Protein AF-A0A0F9ML77-F1 (afdb_monomer_lite)

Structure (mmCIF, N/CA/C/O backbone):
data_AF-A0A0F9ML77-F1
#
_entry.id   AF-A0A0F9ML77-F1
#
loop_
_atom_site.group_PDB
_atom_site.id
_atom_site.type_symbol
_atom_site.label_atom_id
_atom_site.label_alt_id
_atom_site.label_comp_id
_atom_site.label_asym_id
_atom_site.label_entity_id
_atom_site.label_seq_id
_atom_site.pdbx_PDB_ins_code
_atom_site.Cartn_x
_atom_site.Cartn_y
_atom_site.Cartn_z
_atom_site.occupancy
_atom_site.B_iso_or_equiv
_atom_site.auth_seq_id
_atom_site.auth_comp_id
_atom_site.auth_asym_id
_atom_site.auth_atom_id
_atom_site.pdbx_PDB_model_num
ATOM 1 N N . MET A 1 1 ? -0.895 -30.821 -7.337 1.00 38.50 1 MET A N 1
ATOM 2 C CA . MET A 1 1 ? -1.229 -29.418 -7.664 1.00 38.50 1 MET A CA 1
ATOM 3 C C . MET A 1 1 ? -2.306 -28.934 -6.703 1.00 38.50 1 MET A C 1
ATOM 5 O O . MET A 1 1 ? -3.483 -29.105 -6.979 1.00 38.50 1 MET A O 1
ATOM 9 N N . MET A 1 2 ? -1.932 -28.411 -5.540 1.00 44.88 2 MET A N 1
ATOM 10 C CA . MET A 1 2 ? -2.878 -27.816 -4.588 1.00 44.88 2 MET A CA 1
ATOM 11 C C . MET A 1 2 ? -2.128 -26.738 -3.819 1.00 44.88 2 MET A C 1
ATOM 13 O O . MET A 1 2 ? -1.474 -27.062 -2.839 1.00 44.88 2 MET A O 1
ATOM 17 N N . GLN A 1 3 ? -2.145 -25.496 -4.310 1.00 41.72 3 GLN A N 1
ATOM 18 C CA . GLN A 1 3 ? -1.648 -24.338 -3.556 1.00 41.72 3 GLN A CA 1
ATOM 19 C C . GLN A 1 3 ? -2.032 -22.993 -4.204 1.00 41.72 3 GLN A C 1
ATOM 21 O O . GLN A 1 3 ? -1.202 -22.109 -4.325 1.00 41.72 3 GLN A O 1
ATOM 26 N N . ASP A 1 4 ? -3.291 -22.806 -4.622 1.00 41.81 4 ASP A N 1
ATOM 27 C CA . ASP A 1 4 ? -3.743 -21.479 -5.100 1.00 41.81 4 ASP A CA 1
ATOM 28 C C . ASP A 1 4 ? -5.149 -21.061 -4.644 1.00 41.81 4 ASP A C 1
ATOM 30 O O . ASP A 1 4 ? -5.615 -19.983 -4.998 1.00 41.81 4 ASP A O 1
ATOM 34 N N . LYS A 1 5 ? -5.836 -21.852 -3.806 1.00 35.00 5 LYS A N 1
ATOM 35 C CA . LYS A 1 5 ? -7.208 -21.514 -3.379 1.00 35.00 5 LYS A CA 1
ATOM 36 C C . LYS A 1 5 ? -7.304 -20.676 -2.099 1.00 35.00 5 LYS A C 1
ATOM 38 O O . LYS A 1 5 ? -8.312 -20.001 -1.918 1.00 35.00 5 LYS A O 1
ATOM 43 N N . ASP A 1 6 ? -6.265 -20.632 -1.265 1.00 42.06 6 ASP A N 1
ATOM 44 C CA . ASP A 1 6 ? -6.319 -19.901 0.016 1.00 42.06 6 ASP A CA 1
ATOM 45 C C . ASP A 1 6 ? -5.814 -18.454 -0.052 1.00 42.06 6 ASP A C 1
ATOM 47 O O . ASP A 1 6 ? -6.109 -17.651 0.833 1.00 42.06 6 ASP A O 1
ATOM 51 N N . ARG A 1 7 ? -5.107 -18.071 -1.122 1.00 41.78 7 ARG A N 1
ATOM 52 C CA . ARG A 1 7 ? -4.625 -16.688 -1.287 1.00 41.78 7 ARG A CA 1
ATOM 53 C C . ARG A 1 7 ? -5.711 -15.710 -1.747 1.00 41.78 7 ARG A C 1
ATOM 55 O O . ARG A 1 7 ? -5.550 -14.512 -1.550 1.00 41.78 7 ARG A O 1
ATOM 62 N N . HIS A 1 8 ? -6.826 -16.198 -2.296 1.00 35.69 8 HIS A N 1
ATOM 63 C CA . HIS A 1 8 ? -7.922 -15.342 -2.769 1.00 35.69 8 HIS A CA 1
ATOM 64 C C . HIS A 1 8 ? -8.980 -14.994 -1.714 1.00 35.69 8 HIS A C 1
ATOM 66 O O . HIS A 1 8 ? -9.675 -14.009 -1.898 1.00 35.69 8 HIS A O 1
ATOM 72 N N . LYS A 1 9 ? -9.065 -15.693 -0.572 1.00 44.72 9 LYS A N 1
ATOM 73 C CA . LYS A 1 9 ? -10.032 -15.328 0.485 1.00 44.72 9 LYS A CA 1
ATOM 74 C C . LYS A 1 9 ? -9.596 -14.139 1.349 1.00 44.72 9 LYS A C 1
ATOM 76 O O . LYS A 1 9 ? -10.402 -13.273 1.652 1.00 44.72 9 LYS A O 1
ATOM 81 N N . LYS A 1 10 ? -8.310 -14.056 1.710 1.00 48.91 10 LYS A N 1
ATOM 82 C CA . LYS A 1 10 ? -7.818 -13.018 2.640 1.00 48.91 10 LYS A CA 1
ATOM 83 C C . LYS A 1 10 ? -7.841 -11.595 2.070 1.00 48.91 10 LYS A C 1
ATOM 85 O O . LYS A 1 10 ? -7.959 -10.644 2.836 1.00 48.91 10 LYS A O 1
ATOM 90 N N . GLY A 1 11 ? -7.686 -11.446 0.752 1.00 49.75 11 GLY A N 1
ATOM 91 C CA . GLY A 1 11 ? -7.702 -10.139 0.087 1.00 49.75 11 GLY A CA 1
ATOM 92 C C . GLY A 1 11 ? -9.094 -9.508 0.081 1.00 49.75 11 GLY A C 1
ATOM 93 O O . GLY A 1 11 ? -9.221 -8.338 0.437 1.00 49.75 11 GLY A O 1
ATOM 94 N N . ASP A 1 12 ? -10.111 -10.310 -0.239 1.00 55.28 12 ASP A N 1
ATOM 95 C CA . ASP A 1 12 ? -11.513 -9.886 -0.271 1.00 55.28 12 ASP A CA 1
ATOM 96 C C . ASP A 1 12 ? -12.033 -9.559 1.140 1.00 55.28 12 ASP A C 1
ATOM 98 O O . ASP A 1 12 ? -12.799 -8.613 1.316 1.00 55.28 12 ASP A O 1
ATOM 102 N N . ASP A 1 13 ? -11.563 -10.272 2.169 1.00 70.94 13 ASP A N 1
ATOM 103 C CA . ASP A 1 13 ? -11.950 -10.016 3.562 1.00 70.94 13 ASP A CA 1
ATOM 104 C C . ASP A 1 13 ? -11.490 -8.632 4.061 1.00 70.94 13 ASP A C 1
ATOM 106 O O . ASP A 1 13 ? -12.272 -7.920 4.692 1.00 70.94 13 ASP A O 1
ATOM 110 N N . ILE A 1 14 ? -10.263 -8.195 3.741 1.00 76.00 14 ILE A N 1
ATOM 111 C CA . ILE A 1 14 ? -9.762 -6.864 4.143 1.00 76.00 14 ILE A CA 1
ATOM 112 C C . ILE A 1 14 ? -10.529 -5.753 3.433 1.00 76.00 14 ILE A C 1
ATOM 114 O O . ILE A 1 14 ? -10.911 -4.775 4.073 1.00 76.00 14 ILE A O 1
ATOM 118 N N . ASP A 1 15 ? -10.749 -5.889 2.125 1.00 77.31 15 ASP A N 1
ATOM 119 C CA . ASP A 1 15 ? -11.428 -4.860 1.339 1.00 77.31 15 ASP A CA 1
ATOM 120 C C . ASP A 1 15 ? -12.908 -4.737 1.769 1.00 77.31 15 ASP A C 1
ATOM 122 O O . ASP A 1 15 ? -13.438 -3.626 1.873 1.00 77.31 15 ASP A O 1
ATOM 126 N N . ASN A 1 16 ? -13.541 -5.849 2.165 1.00 78.56 16 ASN A N 1
ATOM 127 C CA . ASN A 1 16 ? -14.869 -5.859 2.783 1.00 78.56 16 ASN A CA 1
ATOM 128 C C . ASN A 1 16 ? -14.884 -5.204 4.175 1.00 78.56 16 ASN A C 1
ATOM 130 O O . ASN A 1 16 ? -15.776 -4.399 4.461 1.00 78.56 16 ASN A O 1
ATOM 134 N N . ILE A 1 17 ? -13.903 -5.501 5.040 1.00 77.69 17 ILE A N 1
ATOM 135 C CA . ILE A 1 17 ? -13.777 -4.858 6.361 1.00 77.69 17 ILE A CA 1
ATOM 136 C C . ILE A 1 17 ? -13.543 -3.351 6.192 1.00 77.69 17 ILE A C 1
ATOM 138 O O . ILE A 1 17 ? -14.200 -2.554 6.861 1.00 77.69 17 ILE A O 1
ATOM 142 N N . LEU A 1 18 ? -12.661 -2.946 5.274 1.00 81.75 18 LEU A N 1
ATOM 143 C CA . LEU A 1 18 ? -12.405 -1.548 4.924 1.00 81.75 18 LEU A CA 1
ATOM 144 C C . LEU A 1 18 ? -13.695 -0.832 4.521 1.00 81.75 18 LEU A C 1
ATOM 146 O O . LEU A 1 18 ? -14.034 0.192 5.117 1.00 81.75 18 LEU A O 1
ATOM 150 N N . ALA A 1 19 ? -14.432 -1.377 3.551 1.00 82.12 19 ALA A N 1
ATOM 151 C CA . ALA A 1 19 ? -15.669 -0.780 3.055 1.00 82.12 19 ALA A CA 1
ATOM 152 C C . ALA A 1 19 ? -16.748 -0.690 4.150 1.00 82.12 19 ALA A C 1
ATOM 154 O O . ALA A 1 19 ? -17.413 0.343 4.312 1.00 82.12 19 ALA A O 1
ATOM 155 N N . PHE A 1 20 ? -16.899 -1.744 4.956 1.00 83.06 20 PHE A N 1
ATOM 156 C CA . PHE A 1 20 ? -17.832 -1.753 6.079 1.00 83.06 20 PHE A CA 1
ATOM 157 C C . PHE A 1 20 ? -17.470 -0.685 7.115 1.00 83.06 20 PHE A C 1
ATOM 159 O O . PHE A 1 20 ? -18.302 0.155 7.463 1.00 83.06 20 PHE A O 1
ATOM 166 N N . VAL A 1 21 ? -16.219 -0.670 7.575 1.00 82.56 21 VAL A N 1
ATOM 167 C CA . VAL A 1 21 ? -15.753 0.264 8.601 1.00 82.56 21 VAL A CA 1
ATOM 168 C C . VAL A 1 21 ? -15.850 1.708 8.107 1.00 82.56 21 VAL A C 1
ATOM 170 O O . VAL A 1 21 ? -16.336 2.564 8.843 1.00 82.56 21 VAL A O 1
ATOM 173 N N . GLN A 1 22 ? -15.473 1.993 6.858 1.00 81.81 22 GLN A N 1
ATOM 174 C CA . GLN A 1 22 ? -15.611 3.330 6.271 1.00 81.81 22 GLN A CA 1
ATOM 175 C C . GLN A 1 22 ? -17.075 3.792 6.218 1.00 81.81 22 GLN A C 1
ATOM 177 O O . GLN A 1 22 ? -17.364 4.941 6.553 1.00 81.81 22 GLN A O 1
ATOM 182 N N . SER A 1 23 ? -18.010 2.905 5.861 1.00 86.31 23 SER A N 1
ATOM 183 C CA . SER A 1 23 ? -19.438 3.248 5.769 1.00 86.31 23 SER A CA 1
ATOM 184 C C . SER A 1 23 ? -20.151 3.337 7.125 1.00 86.31 23 SER A C 1
ATOM 186 O O . SER A 1 23 ? -21.160 4.036 7.244 1.00 86.31 23 SER A O 1
ATOM 188 N N . LYS A 1 24 ? -19.647 2.654 8.162 1.00 84.62 24 LYS A N 1
ATOM 189 C CA . LYS A 1 24 ? -20.301 2.550 9.480 1.00 84.62 24 LYS A CA 1
ATOM 190 C C . LYS A 1 24 ? -19.529 3.183 10.638 1.00 84.62 24 LYS A C 1
ATOM 192 O O . LYS A 1 24 ? -20.044 3.173 11.750 1.00 84.62 24 LYS A O 1
ATOM 197 N N . MET A 1 25 ? -18.373 3.807 10.400 1.00 82.44 25 MET A N 1
ATOM 198 C CA . MET A 1 25 ? -17.455 4.336 11.428 1.00 82.44 25 MET A CA 1
ATOM 199 C C . MET A 1 25 ? -18.135 5.083 12.590 1.00 82.44 25 MET A C 1
ATOM 201 O O . MET A 1 25 ? -17.761 4.917 13.747 1.00 82.44 25 MET A O 1
ATOM 205 N N . ARG A 1 26 ? -19.141 5.919 12.298 1.00 79.62 26 ARG A N 1
ATOM 206 C CA . ARG A 1 26 ? -19.816 6.759 13.307 1.00 79.62 26 ARG A CA 1
ATOM 207 C C . ARG A 1 26 ? -20.696 5.967 14.278 1.00 79.62 26 ARG A C 1
ATOM 209 O O . ARG A 1 26 ? -20.872 6.399 15.413 1.00 79.62 26 ARG A O 1
ATOM 216 N N . VAL A 1 27 ? -21.231 4.830 13.837 1.00 82.69 27 VAL A N 1
ATOM 217 C CA . VAL A 1 27 ? -22.216 4.023 14.579 1.00 82.69 27 VAL A CA 1
ATOM 218 C C . VAL A 1 27 ? -21.625 2.739 15.164 1.00 82.69 27 VAL A C 1
ATOM 220 O O . VAL A 1 27 ? -22.361 1.940 15.733 1.00 82.69 27 VAL A O 1
ATOM 223 N N . LEU A 1 28 ? -20.314 2.524 15.019 1.00 84.31 28 LEU A N 1
ATOM 224 C CA . LEU A 1 28 ? -19.636 1.380 15.626 1.00 84.31 28 LEU A CA 1
ATOM 225 C C . LEU A 1 28 ? -19.658 1.493 17.154 1.00 84.31 28 LEU A C 1
ATOM 227 O O . LEU A 1 28 ? -19.355 2.554 17.706 1.00 84.31 28 LEU A O 1
ATOM 231 N N . SER A 1 29 ? -19.974 0.383 17.822 1.00 85.50 29 SER A N 1
ATOM 232 C CA . SER A 1 29 ? -19.857 0.272 19.277 1.00 85.50 29 SER A CA 1
ATOM 233 C C . SER A 1 29 ? -18.382 0.262 19.716 1.00 85.50 29 SER A C 1
ATOM 235 O O . SER A 1 29 ? -17.510 -0.082 18.912 1.00 85.50 29 SER A O 1
ATOM 237 N N . PRO A 1 30 ? -18.068 0.576 20.989 1.00 85.62 30 PRO A N 1
ATOM 238 C CA . PRO A 1 30 ? -16.695 0.511 21.497 1.00 85.62 30 PRO A CA 1
ATOM 239 C C . PRO A 1 30 ? -16.015 -0.846 21.254 1.00 85.62 30 PRO A C 1
ATOM 241 O O . PRO A 1 30 ? -14.871 -0.900 20.807 1.00 85.62 30 PRO A O 1
ATOM 244 N N . GLU A 1 31 ? -16.739 -1.945 21.476 1.00 86.06 31 GLU A N 1
ATOM 245 C CA . GLU A 1 31 ? -16.240 -3.304 21.242 1.00 86.06 31 GLU A CA 1
ATOM 246 C C . GLU A 1 31 ? -15.942 -3.560 19.757 1.00 86.06 31 GLU A C 1
ATOM 248 O O . GLU A 1 31 ? -14.886 -4.096 19.415 1.00 86.06 31 GLU A O 1
ATOM 253 N N . GLN A 1 32 ? -16.824 -3.108 18.858 1.00 86.88 32 GLN A N 1
ATOM 254 C CA . GLN A 1 32 ? -16.609 -3.214 17.414 1.00 86.88 32 GLN A CA 1
ATOM 255 C C . GLN A 1 32 ? -15.399 -2.396 16.959 1.00 86.88 32 GLN A C 1
ATOM 257 O O . GLN A 1 32 ? -14.609 -2.879 16.151 1.00 86.88 32 GLN A O 1
ATOM 262 N N . VAL A 1 33 ? -15.228 -1.178 17.483 1.00 85.56 33 VAL A N 1
ATOM 263 C CA . VAL A 1 33 ? -14.068 -0.333 17.171 1.00 85.56 33 VAL A CA 1
ATOM 264 C C . VAL A 1 33 ? -12.769 -1.029 17.574 1.00 85.56 33 VAL A C 1
ATOM 266 O O . VAL A 1 33 ? -11.854 -1.116 16.754 1.00 85.56 33 VAL A O 1
ATOM 269 N N . SER A 1 34 ? -12.694 -1.564 18.798 1.00 82.31 34 SER A N 1
ATOM 270 C CA . SER A 1 34 ? -11.509 -2.288 19.274 1.00 82.31 34 SER A CA 1
ATOM 271 C C . SER A 1 34 ? -11.229 -3.546 18.453 1.00 82.31 34 SER A C 1
ATOM 273 O O . SER A 1 34 ? -10.080 -3.776 18.073 1.00 82.31 34 SER A O 1
ATOM 275 N N . ARG A 1 35 ? -12.263 -4.331 18.120 1.00 86.88 35 ARG A N 1
ATOM 276 C CA . ARG A 1 35 ? -12.115 -5.540 17.301 1.00 86.88 35 ARG A CA 1
ATOM 277 C C . ARG A 1 35 ? -11.598 -5.221 15.899 1.00 86.88 35 ARG A C 1
ATOM 279 O O . ARG A 1 35 ? -10.573 -5.762 15.500 1.00 86.88 35 ARG A O 1
ATOM 286 N N . TYR A 1 36 ? -12.243 -4.304 15.176 1.00 87.56 36 TYR A N 1
ATOM 287 C CA . TYR A 1 36 ? -11.803 -3.938 13.825 1.00 87.56 36 TYR A CA 1
ATOM 288 C C . TYR A 1 36 ? -10.409 -3.307 13.819 1.00 87.56 36 TYR A C 1
ATOM 290 O O . TYR A 1 36 ? -9.646 -3.528 12.882 1.00 87.56 36 TYR A O 1
ATOM 298 N N . ALA A 1 37 ? -10.042 -2.548 14.858 1.00 85.19 37 ALA A N 1
ATOM 299 C CA . ALA A 1 37 ? -8.698 -1.992 14.972 1.00 85.19 37 ALA A CA 1
ATOM 300 C C . ALA A 1 37 ? -7.637 -3.090 15.150 1.00 85.19 37 ALA A C 1
ATOM 302 O O . ALA A 1 37 ? -6.565 -2.990 14.551 1.00 85.19 37 ALA A O 1
ATOM 303 N N . ALA A 1 38 ? -7.932 -4.128 15.939 1.00 84.75 38 ALA A N 1
ATOM 304 C CA . ALA A 1 38 ? -7.049 -5.277 16.119 1.00 84.75 38 ALA A CA 1
ATOM 305 C C . ALA A 1 38 ? -6.929 -6.110 14.832 1.00 84.75 38 ALA A C 1
ATOM 307 O O . ALA A 1 38 ? -5.813 -6.374 14.383 1.00 84.75 38 ALA A O 1
ATOM 308 N N . ASP A 1 39 ? -8.059 -6.441 14.199 1.00 86.12 39 ASP A N 1
ATOM 309 C CA . ASP A 1 39 ? -8.098 -7.224 12.958 1.00 86.12 39 ASP A CA 1
ATOM 310 C C . ASP A 1 39 ? -7.309 -6.514 11.842 1.00 86.12 39 ASP A C 1
ATOM 312 O O . ASP A 1 39 ? -6.414 -7.095 11.224 1.00 86.12 39 ASP A O 1
ATOM 316 N N . LEU A 1 40 ? -7.548 -5.212 11.638 1.00 86.44 40 LEU A N 1
ATOM 317 C CA . LEU A 1 40 ? -6.820 -4.426 10.639 1.00 86.44 40 LEU A CA 1
ATOM 318 C C . LEU A 1 40 ? -5.329 -4.269 10.974 1.00 86.44 40 LEU A C 1
ATOM 320 O O . LEU A 1 40 ? -4.511 -4.243 10.057 1.00 86.44 40 LEU A O 1
ATOM 324 N N . ALA A 1 41 ? -4.941 -4.206 12.252 1.00 83.44 41 ALA A N 1
ATOM 325 C CA . ALA A 1 41 ? -3.531 -4.150 12.643 1.00 83.44 41 ALA A CA 1
ATOM 326 C C . ALA A 1 41 ? -2.777 -5.454 12.319 1.00 83.44 41 ALA A C 1
ATOM 328 O O . ALA A 1 41 ? -1.636 -5.401 11.856 1.00 83.44 41 ALA A O 1
ATOM 329 N N . ILE A 1 42 ? -3.414 -6.616 12.496 1.00 85.06 42 ILE A N 1
ATOM 330 C CA . ILE A 1 42 ? -2.850 -7.916 12.089 1.00 85.06 42 ILE A CA 1
ATOM 331 C C . ILE A 1 42 ? -2.666 -7.954 10.567 1.00 85.06 42 ILE A C 1
ATOM 333 O O . ILE A 1 42 ? -1.613 -8.355 10.061 1.00 85.06 42 ILE A O 1
ATOM 337 N N . HIS A 1 43 ? -3.664 -7.474 9.826 1.00 84.38 43 HIS A N 1
ATOM 338 C CA . HIS A 1 43 ? -3.578 -7.384 8.373 1.00 84.38 43 HIS A CA 1
ATOM 339 C C . HIS A 1 43 ? -2.490 -6.412 7.903 1.00 84.38 43 HIS A C 1
ATOM 341 O O . HIS A 1 43 ? -1.772 -6.735 6.959 1.00 84.38 43 HIS A O 1
ATOM 347 N N . MET A 1 44 ? -2.275 -5.287 8.594 1.00 85.62 44 MET A N 1
ATOM 348 C CA . MET A 1 44 ? -1.162 -4.377 8.292 1.00 85.62 44 MET A CA 1
ATOM 349 C C . MET A 1 44 ? 0.203 -5.067 8.383 1.00 85.62 44 MET A C 1
ATOM 351 O O . MET A 1 44 ? 1.070 -4.792 7.553 1.00 85.62 44 MET A O 1
ATOM 355 N N . ALA A 1 45 ? 0.411 -5.964 9.351 1.00 83.69 45 ALA A N 1
ATOM 356 C CA . ALA A 1 45 ? 1.671 -6.700 9.464 1.00 83.69 45 ALA A CA 1
ATOM 357 C C . ALA A 1 45 ? 1.918 -7.576 8.223 1.00 83.69 45 ALA A C 1
ATOM 359 O O . ALA A 1 45 ? 2.997 -7.526 7.640 1.00 83.69 45 ALA A O 1
ATOM 360 N N . THR A 1 46 ? 0.884 -8.285 7.757 1.00 86.81 46 THR A N 1
ATOM 361 C CA . THR A 1 46 ? 0.962 -9.108 6.535 1.00 86.81 46 THR A CA 1
ATOM 362 C C . THR A 1 46 ? 1.183 -8.241 5.290 1.00 86.81 46 THR A C 1
ATOM 364 O O . THR A 1 46 ? 2.045 -8.525 4.464 1.00 86.81 46 THR A O 1
ATOM 367 N N . MET A 1 47 ? 0.465 -7.122 5.173 1.00 87.69 47 MET A N 1
ATOM 368 C CA . MET A 1 47 ? 0.612 -6.204 4.039 1.00 87.69 47 MET A CA 1
ATOM 369 C C . MET A 1 47 ? 1.977 -5.508 4.007 1.00 87.69 47 MET A C 1
ATOM 371 O O . MET A 1 47 ? 2.439 -5.128 2.934 1.00 87.69 47 MET A O 1
ATOM 375 N N . SER A 1 48 ? 2.640 -5.349 5.156 1.00 88.94 48 SER A N 1
ATOM 376 C CA . SER A 1 48 ? 3.999 -4.796 5.217 1.00 88.94 48 SER A CA 1
ATOM 377 C C . SER A 1 48 ? 5.002 -5.722 4.524 1.00 88.94 48 SER A C 1
ATOM 379 O O . SER A 1 48 ? 5.891 -5.252 3.814 1.00 88.94 48 SER A O 1
ATOM 381 N N . 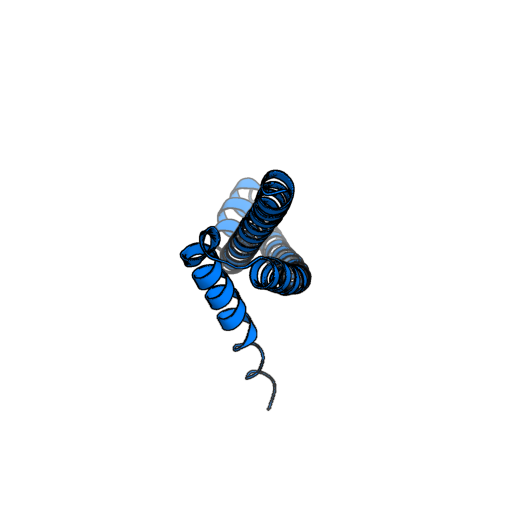GLU A 1 49 ? 4.828 -7.037 4.671 1.00 90.81 49 GLU A N 1
ATOM 382 C CA . GLU A 1 49 ? 5.621 -8.042 3.960 1.00 90.81 49 GLU A CA 1
ATOM 383 C C . GLU A 1 49 ? 5.316 -8.030 2.453 1.00 90.81 49 GLU A C 1
ATOM 385 O O . GLU A 1 49 ? 6.234 -7.993 1.633 1.00 90.81 49 GLU A O 1
ATOM 390 N N . GLU A 1 50 ? 4.037 -7.957 2.068 1.00 91.94 50 GLU A N 1
ATOM 391 C CA . GLU A 1 50 ? 3.633 -7.822 0.660 1.00 91.94 50 GLU A CA 1
ATOM 392 C C . GLU A 1 50 ? 4.219 -6.559 0.006 1.00 91.94 50 GLU A C 1
ATOM 394 O O . GLU A 1 50 ? 4.678 -6.603 -1.138 1.00 91.94 50 GLU A O 1
ATOM 399 N N . MET A 1 51 ? 4.258 -5.438 0.733 1.00 93.94 51 MET A N 1
ATOM 400 C CA . MET A 1 51 ? 4.891 -4.199 0.277 1.00 93.94 51 MET A CA 1
ATOM 401 C C . MET A 1 51 ? 6.394 -4.357 0.069 1.00 93.94 51 MET A C 1
ATOM 403 O O . MET A 1 51 ? 6.916 -3.885 -0.943 1.00 93.94 51 MET A O 1
ATOM 407 N N . ALA A 1 52 ? 7.091 -5.000 1.009 1.00 94.38 52 ALA A N 1
ATOM 408 C CA . ALA A 1 52 ? 8.524 -5.244 0.895 1.00 94.38 52 ALA A CA 1
ATOM 409 C C . ALA A 1 52 ? 8.831 -6.120 -0.329 1.00 94.38 52 ALA A C 1
ATOM 411 O O . ALA A 1 52 ? 9.698 -5.774 -1.133 1.00 94.38 52 ALA A O 1
ATOM 412 N N . ASN A 1 53 ? 8.053 -7.188 -0.528 1.00 96.25 53 ASN A N 1
ATOM 413 C CA . ASN A 1 53 ? 8.186 -8.087 -1.671 1.00 96.25 53 ASN A CA 1
ATOM 414 C C . ASN A 1 53 ? 7.929 -7.366 -3.000 1.00 96.25 53 ASN A C 1
ATOM 416 O O . ASN A 1 53 ? 8.761 -7.430 -3.902 1.00 96.25 53 ASN A O 1
ATOM 420 N N . ALA A 1 54 ? 6.844 -6.596 -3.109 1.00 95.94 54 ALA A N 1
ATOM 421 C CA . ALA A 1 54 ? 6.555 -5.816 -4.314 1.00 95.94 54 ALA A CA 1
ATOM 422 C C . ALA A 1 54 ? 7.603 -4.717 -4.574 1.00 95.94 54 ALA A C 1
ATOM 424 O O . ALA A 1 54 ? 7.935 -4.411 -5.722 1.00 95.94 54 ALA A O 1
ATOM 425 N N . GLY A 1 55 ? 8.156 -4.132 -3.507 1.00 96.44 55 GLY A N 1
ATOM 426 C CA . GLY A 1 55 ? 9.294 -3.221 -3.571 1.00 96.44 55 GLY A CA 1
ATOM 427 C C . GLY A 1 55 ? 10.530 -3.884 -4.175 1.00 96.44 55 GLY A C 1
ATOM 428 O O . GLY A 1 55 ? 11.138 -3.319 -5.087 1.00 96.44 55 GLY A O 1
ATOM 429 N N . ASN A 1 56 ? 10.854 -5.092 -3.716 1.00 97.75 56 ASN A N 1
ATOM 430 C CA . ASN A 1 56 ? 11.977 -5.878 -4.214 1.00 97.75 56 ASN A CA 1
ATOM 431 C C . ASN A 1 56 ? 11.777 -6.315 -5.673 1.00 97.75 56 ASN A C 1
ATOM 433 O O . ASN A 1 56 ? 12.667 -6.137 -6.499 1.00 97.75 56 ASN A O 1
ATOM 437 N N . GLU A 1 57 ? 10.593 -6.809 -6.036 1.00 97.81 57 GLU A N 1
ATOM 438 C CA . GLU A 1 57 ? 10.281 -7.183 -7.422 1.00 97.81 57 GLU A CA 1
ATOM 439 C C . GLU A 1 57 ? 10.411 -5.999 -8.388 1.00 97.81 57 GLU A C 1
ATOM 441 O O . GLU A 1 57 ? 10.955 -6.133 -9.489 1.00 97.81 57 GLU A O 1
ATOM 446 N N . TYR A 1 58 ? 9.942 -4.816 -7.978 1.00 97.69 58 TYR A N 1
ATOM 447 C CA . TYR A 1 58 ? 10.129 -3.595 -8.754 1.00 97.69 58 TYR A CA 1
ATOM 448 C C . TYR A 1 58 ? 11.606 -3.209 -8.877 1.00 97.69 58 TYR A C 1
ATOM 450 O O . TYR A 1 58 ? 12.041 -2.838 -9.969 1.00 97.69 58 TYR A O 1
ATOM 458 N N . TYR A 1 59 ? 12.379 -3.317 -7.794 1.00 97.06 59 TYR A N 1
ATOM 459 C CA . TYR A 1 59 ? 13.815 -3.041 -7.810 1.00 97.06 59 TYR A CA 1
ATOM 460 C C . TYR A 1 59 ? 14.559 -3.962 -8.783 1.00 97.06 59 TYR A C 1
ATOM 462 O O . TYR A 1 59 ? 15.247 -3.467 -9.675 1.00 97.06 59 TYR A O 1
ATOM 470 N N . LEU A 1 60 ? 14.331 -5.276 -8.700 1.00 97.50 60 LEU A N 1
ATOM 471 C CA . LEU A 1 60 ? 14.914 -6.258 -9.620 1.00 97.50 60 LEU A CA 1
ATOM 472 C C . LEU A 1 60 ? 14.551 -5.947 -11.076 1.00 97.50 60 LEU A C 1
ATOM 474 O O . LEU A 1 60 ? 15.380 -6.060 -11.981 1.00 97.50 60 LEU A O 1
ATOM 478 N N . LYS A 1 61 ? 13.312 -5.505 -11.327 1.00 97.62 61 LYS A N 1
ATOM 479 C CA . LYS A 1 61 ? 12.894 -5.110 -12.674 1.00 97.62 61 LYS A CA 1
ATOM 480 C C . LYS A 1 61 ? 13.598 -3.841 -13.156 1.00 97.62 61 LYS A C 1
ATOM 482 O O . LYS A 1 61 ? 13.964 -3.772 -14.329 1.00 97.62 61 LYS A O 1
ATOM 487 N N . TRP A 1 62 ? 13.766 -2.845 -12.288 1.00 96.31 62 TRP A N 1
ATOM 488 C CA . TRP A 1 62 ? 14.503 -1.620 -12.598 1.00 96.31 62 TRP A CA 1
ATOM 489 C C . TRP A 1 62 ? 15.978 -1.916 -12.889 1.00 96.31 62 TRP A C 1
ATOM 491 O O . TRP A 1 62 ? 16.502 -1.436 -13.891 1.00 96.31 62 TRP A O 1
ATOM 501 N N . GLU A 1 63 ? 16.618 -2.770 -12.090 1.00 96.69 63 GLU A N 1
ATOM 502 C CA . GLU A 1 63 ? 18.010 -3.181 -12.284 1.00 96.69 63 GLU A CA 1
ATOM 503 C C . GLU A 1 63 ? 18.197 -3.949 -13.600 1.00 96.69 63 GLU A C 1
ATOM 505 O O . GLU A 1 63 ? 19.083 -3.625 -14.391 1.00 96.69 63 GLU A O 1
ATOM 510 N N . ALA A 1 64 ? 17.297 -4.885 -13.916 1.00 96.88 64 ALA A N 1
ATOM 511 C CA . ALA A 1 64 ? 17.314 -5.582 -15.200 1.00 96.88 64 ALA A CA 1
ATOM 512 C C . ALA A 1 64 ? 17.179 -4.611 -16.389 1.00 96.88 64 ALA A C 1
ATOM 514 O O . ALA A 1 64 ? 17.867 -4.759 -17.398 1.00 96.88 64 ALA A O 1
ATOM 515 N N . LEU A 1 65 ? 16.318 -3.592 -16.281 1.00 96.94 65 LEU A N 1
ATOM 516 C CA . LEU A 1 65 ? 16.193 -2.554 -17.308 1.00 96.94 65 LEU A CA 1
ATOM 517 C C . LEU A 1 65 ? 17.457 -1.697 -17.411 1.00 96.94 65 LEU A C 1
ATOM 519 O O . LEU A 1 65 ? 17.832 -1.326 -18.519 1.00 96.94 65 LEU A O 1
ATOM 523 N N . ARG A 1 66 ? 18.126 -1.409 -16.291 1.00 96.31 66 ARG A N 1
ATOM 524 C CA . ARG A 1 66 ? 19.392 -0.670 -16.275 1.00 96.31 66 ARG A CA 1
ATOM 525 C C . ARG A 1 66 ? 20.499 -1.418 -17.017 1.00 96.31 66 ARG A C 1
ATOM 527 O O . ARG A 1 66 ? 21.263 -0.787 -17.733 1.00 96.31 66 ARG A O 1
ATOM 534 N N . LEU A 1 67 ? 20.551 -2.745 -16.902 1.00 96.31 67 LEU A N 1
ATOM 535 C CA . LEU A 1 67 ?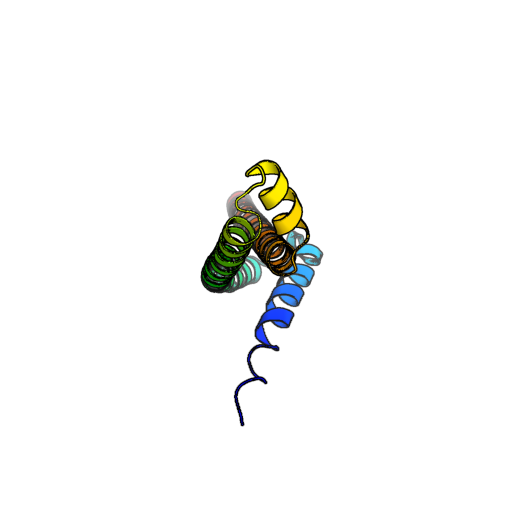 21.496 -3.572 -17.661 1.00 96.31 67 LEU A CA 1
ATOM 536 C C . LEU A 1 67 ? 21.158 -3.614 -19.160 1.00 96.31 67 LEU A C 1
ATOM 538 O O . LEU A 1 67 ? 22.053 -3.521 -19.993 1.00 96.31 67 LEU A O 1
ATOM 542 N N . VAL A 1 68 ? 19.871 -3.717 -19.516 1.00 96.12 68 VAL A N 1
ATOM 543 C CA . VAL A 1 68 ? 19.418 -3.729 -20.923 1.00 96.12 68 VAL A CA 1
ATOM 544 C C . VAL A 1 68 ? 19.642 -2.380 -21.613 1.00 96.12 68 VAL A C 1
ATOM 546 O O . VAL A 1 68 ? 19.985 -2.341 -22.790 1.00 96.12 68 VAL A O 1
ATOM 549 N N . TYR A 1 69 ? 19.452 -1.278 -20.889 1.00 95.25 69 TYR A N 1
ATOM 550 C CA . TYR A 1 69 ? 19.615 0.090 -21.382 1.00 95.25 69 TYR A CA 1
ATOM 551 C C . TYR A 1 69 ? 20.853 0.760 -20.775 1.00 95.25 69 TYR A C 1
ATOM 553 O O . TYR A 1 69 ? 20.796 1.924 -20.381 1.00 95.25 69 TYR A O 1
ATOM 561 N N . ALA A 1 70 ? 21.965 0.025 -20.679 1.00 92.06 70 ALA A N 1
ATOM 562 C CA . ALA A 1 70 ? 23.195 0.498 -20.040 1.00 92.06 70 ALA A CA 1
ATOM 563 C C . ALA A 1 70 ? 23.817 1.733 -20.724 1.00 92.06 70 ALA A C 1
ATOM 565 O O . ALA A 1 70 ? 24.583 2.460 -20.100 1.00 92.06 70 ALA A O 1
ATOM 566 N N . ASP A 1 71 ? 23.478 1.988 -21.992 1.00 94.19 71 ASP A N 1
ATOM 567 C CA . ASP A 1 71 ? 23.889 3.169 -22.760 1.00 94.19 71 ASP A CA 1
ATOM 568 C C . ASP A 1 71 ? 22.984 4.396 -22.528 1.00 94.19 71 ASP A C 1
ATOM 570 O O . ASP A 1 71 ? 23.243 5.476 -23.063 1.00 94.19 71 ASP A O 1
ATOM 574 N N . LYS A 1 72 ? 21.886 4.242 -21.777 1.00 94.81 72 LYS A N 1
ATOM 575 C CA . LYS A 1 72 ? 20.918 5.306 -21.490 1.00 94.81 72 LYS A CA 1
ATOM 576 C C . LYS A 1 72 ? 21.105 5.868 -20.086 1.00 94.81 72 LYS A C 1
ATOM 578 O O . LYS A 1 72 ? 21.742 5.283 -19.220 1.00 94.81 72 LYS A O 1
ATOM 583 N N . THR A 1 73 ? 20.505 7.033 -19.857 1.00 94.38 73 THR A N 1
ATOM 584 C CA . THR A 1 73 ? 20.498 7.672 -18.540 1.00 94.38 73 THR A CA 1
ATOM 585 C C . THR A 1 73 ? 19.564 6.951 -17.572 1.00 94.38 73 THR A C 1
ATOM 587 O O . THR A 1 73 ? 18.536 6.395 -17.972 1.00 94.38 73 THR A O 1
ATOM 590 N N . ASP A 1 74 ? 19.850 7.065 -16.276 1.00 90.12 74 ASP A N 1
ATOM 591 C CA . ASP A 1 74 ? 18.986 6.523 -15.221 1.00 90.12 74 ASP A CA 1
ATOM 592 C C . ASP A 1 74 ? 17.549 7.062 -15.307 1.00 90.12 74 ASP A C 1
ATOM 594 O O . ASP A 1 74 ? 16.595 6.320 -15.083 1.00 90.12 74 ASP A O 1
ATOM 598 N N . GLY A 1 75 ? 17.362 8.320 -15.727 1.00 93.50 75 GLY A N 1
ATOM 599 C CA . GLY A 1 75 ? 16.029 8.897 -15.940 1.00 93.50 75 GLY A CA 1
ATOM 600 C C . GLY A 1 75 ? 15.234 8.214 -17.063 1.00 93.50 75 GLY A C 1
ATOM 601 O O . GLY A 1 75 ? 14.013 8.066 -16.966 1.00 93.50 75 GLY A O 1
ATOM 602 N N . PHE A 1 76 ? 15.903 7.738 -18.121 1.00 95.75 76 PHE A N 1
ATOM 603 C CA . PHE A 1 76 ? 15.252 6.932 -19.158 1.00 95.75 76 PHE A CA 1
ATOM 604 C C . PHE A 1 76 ? 14.834 5.563 -18.609 1.00 95.75 76 PHE A C 1
ATOM 606 O O . PHE A 1 76 ? 13.700 5.128 -18.835 1.00 95.75 76 PHE A O 1
ATOM 613 N N . VAL A 1 77 ? 15.724 4.908 -17.859 1.00 95.69 77 VAL A N 1
ATOM 614 C CA . VAL A 1 77 ? 15.458 3.612 -17.218 1.00 95.69 77 VAL A CA 1
ATOM 615 C C . VAL A 1 77 ? 14.300 3.730 -16.228 1.00 95.69 77 VAL A C 1
ATOM 617 O O . VAL A 1 77 ? 13.390 2.906 -16.258 1.00 95.69 77 VAL A O 1
ATOM 620 N N . GLU A 1 78 ? 14.262 4.793 -15.424 1.00 94.38 78 GLU A N 1
ATOM 621 C CA . GLU A 1 78 ? 13.173 5.074 -14.488 1.00 94.38 78 GLU A CA 1
ATOM 622 C C . GLU A 1 78 ? 11.835 5.285 -15.212 1.00 94.38 78 GLU A C 1
ATOM 624 O O . GLU A 1 78 ? 10.798 4.759 -14.802 1.00 94.38 78 GLU A O 1
ATOM 629 N N . LYS A 1 79 ? 11.829 6.010 -16.337 1.00 96.69 79 LYS A N 1
ATOM 630 C CA . LYS A 1 79 ? 10.614 6.157 -17.151 1.00 96.69 79 LYS A CA 1
ATOM 631 C C . LYS A 1 79 ? 10.115 4.800 -17.657 1.00 96.69 79 LYS A C 1
ATOM 633 O O . LYS A 1 79 ? 8.909 4.558 -17.667 1.00 96.69 79 LYS A O 1
ATOM 638 N N . LYS A 1 80 ? 11.023 3.911 -18.072 1.00 96.56 80 LYS A N 1
ATOM 639 C CA . LYS A 1 80 ? 10.674 2.558 -18.529 1.00 96.56 80 LYS A CA 1
ATOM 640 C C . LYS A 1 80 ? 10.208 1.665 -17.385 1.00 96.56 80 LYS A C 1
ATOM 642 O O . LYS A 1 80 ? 9.220 0.957 -17.560 1.00 96.56 80 LYS A O 1
ATOM 647 N N . SER A 1 81 ? 10.851 1.719 -16.221 1.00 95.75 81 SER A N 1
ATOM 648 C CA . SER A 1 81 ? 10.467 0.910 -15.062 1.00 95.75 81 SER A CA 1
ATOM 649 C C . SER A 1 81 ? 9.078 1.285 -14.548 1.00 95.75 81 SER A C 1
ATOM 651 O O . SER A 1 81 ? 8.301 0.395 -14.210 1.00 95.75 81 SER A O 1
ATOM 653 N N . LYS A 1 82 ? 8.711 2.573 -14.568 1.00 97.06 82 LYS A N 1
ATOM 654 C CA . LYS A 1 82 ? 7.369 3.051 -14.188 1.00 97.06 82 LYS A CA 1
ATOM 655 C C . LYS A 1 82 ? 6.249 2.572 -15.119 1.00 97.06 82 LYS A C 1
ATOM 657 O O . LYS A 1 82 ? 5.092 2.583 -14.723 1.00 97.06 82 LYS A O 1
ATOM 662 N N . ALA A 1 83 ? 6.578 2.121 -16.329 1.00 96.06 83 ALA A N 1
ATOM 663 C CA . ALA A 1 83 ? 5.620 1.531 -17.265 1.00 96.06 83 ALA A CA 1
ATOM 664 C C . ALA A 1 83 ? 5.490 -0.000 -17.117 1.00 96.06 83 ALA A C 1
ATOM 666 O O . ALA A 1 83 ? 4.835 -0.649 -17.932 1.00 96.06 83 ALA A O 1
ATOM 667 N N . THR A 1 84 ? 6.138 -0.606 -1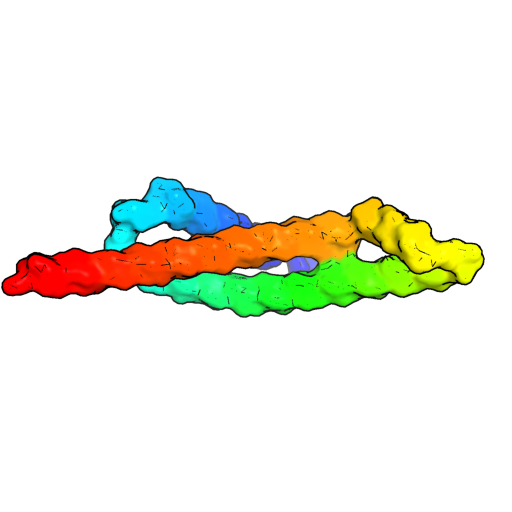6.117 1.00 97.19 84 THR A N 1
ATOM 668 C CA . THR A 1 84 ? 6.107 -2.060 -15.905 1.00 97.19 84 THR A CA 1
ATOM 669 C C . THR A 1 84 ? 4.972 -2.485 -14.983 1.00 97.19 84 THR A C 1
ATOM 671 O O . THR A 1 84 ? 4.546 -1.736 -14.104 1.00 97.19 84 THR A O 1
ATOM 674 N N . LYS A 1 85 ? 4.535 -3.741 -15.125 1.00 97.00 85 LYS A N 1
ATOM 675 C CA . LYS A 1 85 ? 3.569 -4.364 -14.214 1.00 97.00 85 LYS A CA 1
ATOM 676 C C . LYS A 1 85 ? 4.030 -4.283 -12.751 1.00 97.00 85 LYS A C 1
ATOM 678 O O . LYS A 1 85 ? 3.229 -3.933 -11.897 1.00 97.00 85 LYS A O 1
ATOM 683 N N . GLN A 1 86 ? 5.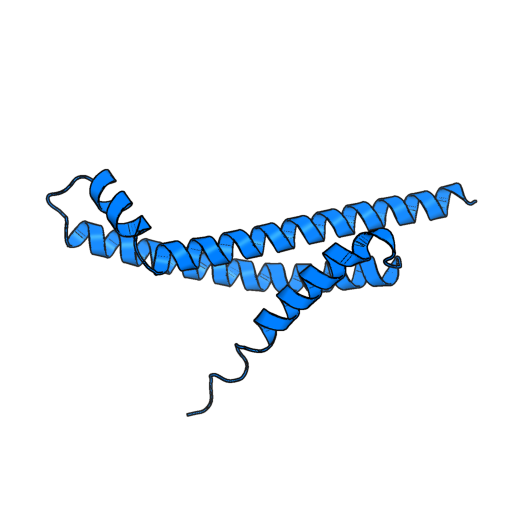316 -4.516 -12.481 1.00 97.69 86 GLN A N 1
ATOM 684 C CA . GLN A 1 86 ? 5.895 -4.487 -11.132 1.00 97.69 86 GLN A CA 1
ATOM 685 C C . GLN A 1 86 ? 5.729 -3.121 -10.457 1.00 97.69 86 GLN A C 1
ATOM 687 O O . GLN A 1 86 ? 5.431 -3.047 -9.268 1.00 97.69 86 GLN A O 1
ATOM 692 N N . TYR A 1 87 ? 5.870 -2.030 -11.217 1.00 97.50 87 TYR A N 1
ATOM 693 C CA . TYR A 1 87 ? 5.599 -0.694 -10.692 1.00 97.50 87 TYR A CA 1
ATOM 694 C C . TYR A 1 87 ? 4.130 -0.532 -10.290 1.00 97.50 87 TYR A C 1
ATOM 696 O O . TYR A 1 87 ? 3.841 -0.051 -9.194 1.00 97.50 87 TYR A O 1
ATOM 704 N N . TYR A 1 88 ? 3.201 -0.952 -11.152 1.00 97.25 88 TYR A N 1
ATOM 705 C CA . TYR A 1 88 ? 1.771 -0.863 -10.862 1.00 97.25 88 TYR A CA 1
ATOM 706 C C . TYR A 1 88 ? 1.349 -1.768 -9.700 1.00 97.25 88 TYR A C 1
ATOM 708 O O . TYR A 1 88 ? 0.556 -1.338 -8.865 1.00 97.25 88 TYR A O 1
ATOM 716 N N . ASP A 1 89 ? 1.903 -2.976 -9.595 1.00 95.06 89 ASP A N 1
ATOM 717 C CA . ASP A 1 89 ? 1.651 -3.885 -8.475 1.00 95.06 89 ASP A CA 1
ATOM 718 C C . ASP A 1 89 ? 2.159 -3.282 -7.155 1.00 95.06 89 ASP A C 1
ATOM 720 O O . ASP A 1 89 ? 1.393 -3.197 -6.192 1.00 95.06 89 ASP A O 1
ATOM 724 N N . LYS A 1 90 ? 3.388 -2.741 -7.138 1.00 96.12 90 LYS A N 1
ATOM 725 C CA . LYS A 1 90 ? 3.927 -1.981 -5.997 1.00 96.12 90 LYS A CA 1
ATOM 726 C C . LYS A 1 90 ? 3.015 -0.818 -5.613 1.00 96.12 90 LYS A C 1
ATOM 728 O O . LYS A 1 90 ? 2.675 -0.668 -4.443 1.00 96.12 90 LYS A O 1
ATOM 733 N N . LYS A 1 91 ? 2.569 -0.015 -6.58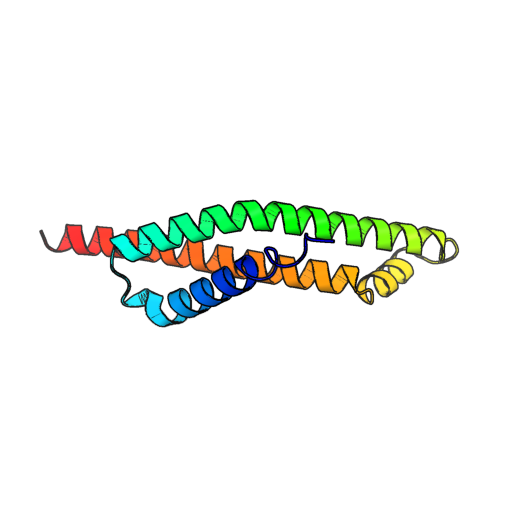6 1.00 96.12 91 LYS A N 1
ATOM 734 C CA . LYS A 1 91 ? 1.670 1.124 -6.341 1.00 96.12 91 LYS A CA 1
ATOM 735 C C . LYS A 1 91 ? 0.300 0.716 -5.816 1.00 96.12 91 LYS A C 1
ATOM 737 O O . LYS A 1 91 ? -0.220 1.383 -4.925 1.00 96.12 91 LYS A O 1
ATOM 742 N N . ARG A 1 92 ? -0.268 -0.381 -6.315 1.00 93.56 92 ARG A N 1
ATOM 743 C CA . ARG A 1 92 ? -1.542 -0.915 -5.822 1.00 93.56 92 ARG A CA 1
ATOM 744 C C . ARG A 1 92 ? -1.429 -1.347 -4.360 1.00 93.56 92 ARG A C 1
ATOM 746 O O . ARG A 1 92 ? -2.299 -1.005 -3.566 1.00 93.56 92 ARG A O 1
ATOM 753 N N . ILE A 1 93 ? -0.368 -2.070 -3.999 1.00 91.62 93 ILE A N 1
ATOM 754 C CA . ILE A 1 93 ? -0.163 -2.551 -2.625 1.00 91.62 93 ILE A CA 1
ATOM 755 C C . ILE A 1 93 ? 0.127 -1.374 -1.677 1.00 91.62 93 ILE A C 1
ATOM 757 O O . ILE A 1 93 ? -0.491 -1.298 -0.618 1.00 91.62 93 ILE A O 1
ATOM 761 N N . GLU A 1 94 ? 0.966 -0.410 -2.085 1.00 92.12 94 GLU A N 1
ATOM 762 C CA . GLU A 1 94 ? 1.203 0.842 -1.339 1.00 92.12 94 GLU A CA 1
ATOM 763 C C . GLU A 1 94 ? -0.110 1.584 -1.037 1.00 92.12 94 GLU A C 1
ATOM 765 O O . GLU A 1 94 ? -0.350 1.991 0.100 1.00 92.12 94 GLU A O 1
ATOM 770 N N . ALA A 1 95 ? -0.982 1.734 -2.040 1.00 90.88 95 ALA A N 1
ATOM 771 C CA . ALA A 1 95 ? -2.262 2.418 -1.878 1.00 90.88 95 ALA A CA 1
ATOM 772 C C . ALA A 1 95 ? -3.201 1.678 -0.912 1.00 90.88 95 ALA A C 1
ATOM 774 O O . ALA A 1 95 ? -3.818 2.309 -0.052 1.00 90.88 95 ALA A O 1
ATOM 775 N N . ARG A 1 96 ? -3.284 0.344 -1.012 1.00 88.06 96 ARG A N 1
ATOM 776 C CA . ARG A 1 96 ? -4.087 -0.474 -0.087 1.00 88.06 96 ARG A CA 1
ATOM 777 C C . ARG A 1 96 ? -3.569 -0.360 1.344 1.00 88.06 96 ARG A C 1
ATOM 779 O O . ARG A 1 96 ? -4.364 -0.188 2.263 1.00 88.06 96 ARG A O 1
ATOM 786 N N . PHE A 1 97 ? -2.252 -0.415 1.543 1.00 90.62 97 PHE A N 1
ATOM 787 C CA . PHE A 1 97 ? -1.655 -0.287 2.872 1.00 90.62 97 PHE A CA 1
ATOM 788 C C . PHE A 1 97 ? -1.967 1.065 3.514 1.00 90.62 97 PHE A C 1
ATOM 790 O O . PHE A 1 97 ? -2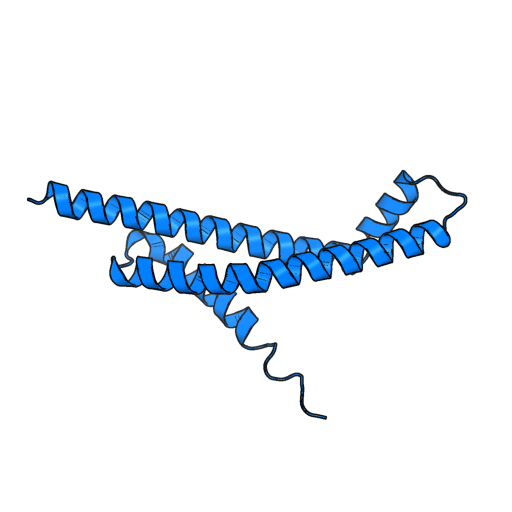.376 1.125 4.675 1.00 90.62 97 PHE A O 1
ATOM 797 N N . GLU A 1 98 ? -1.829 2.154 2.756 1.00 90.94 98 GLU A N 1
ATOM 798 C CA . GLU A 1 98 ? -2.137 3.489 3.266 1.00 90.94 98 GLU A CA 1
ATOM 799 C C . GLU A 1 98 ? -3.637 3.640 3.579 1.00 90.94 98 GLU A C 1
ATOM 801 O O . GLU A 1 98 ? -3.987 4.218 4.608 1.00 90.94 98 GLU A O 1
ATOM 806 N N . ALA A 1 99 ? -4.528 3.043 2.778 1.00 88.06 99 ALA A N 1
ATOM 807 C CA . ALA A 1 99 ? -5.962 3.018 3.071 1.00 88.06 99 ALA A CA 1
ATOM 808 C C . ALA A 1 99 ? -6.275 2.296 4.397 1.00 88.06 99 ALA A C 1
ATOM 810 O O . ALA A 1 99 ? -7.007 2.831 5.234 1.00 88.06 99 ALA A O 1
ATOM 811 N N . VAL A 1 100 ? -5.678 1.121 4.636 1.00 88.44 100 VAL A N 1
ATOM 812 C CA . VAL A 1 100 ? -5.828 0.391 5.910 1.00 88.44 100 VAL A CA 1
ATOM 813 C C . VAL A 1 100 ? -5.312 1.222 7.079 1.00 88.44 100 VAL A C 1
ATOM 815 O O . VAL A 1 100 ? -6.006 1.377 8.085 1.00 88.44 100 VAL A O 1
ATOM 818 N N . LYS A 1 101 ? -4.128 1.819 6.941 1.00 89.50 101 LYS A N 1
ATOM 819 C CA . LYS A 1 101 ? -3.526 2.667 7.973 1.00 89.50 101 LYS A CA 1
ATOM 820 C C . LYS A 1 101 ? -4.419 3.857 8.336 1.00 89.50 101 LYS A C 1
ATOM 822 O O . LYS A 1 101 ? -4.591 4.144 9.523 1.00 89.50 101 LYS A O 1
ATOM 827 N N . GLN A 1 102 ? -5.017 4.524 7.350 1.00 89.12 102 GLN A N 1
ATOM 828 C CA . GLN A 1 102 ? -5.959 5.623 7.584 1.00 89.12 102 GLN A CA 1
ATOM 829 C C . GLN A 1 102 ? -7.206 5.155 8.340 1.00 89.12 102 GLN A C 1
ATOM 831 O O . GLN A 1 102 ? -7.645 5.825 9.277 1.00 89.12 102 GLN A O 1
ATOM 836 N N . VAL A 1 103 ? -7.749 3.985 7.995 1.00 88.44 103 VAL A N 1
ATOM 837 C CA . VAL A 1 103 ? -8.907 3.415 8.694 1.00 88.44 103 VAL A CA 1
ATOM 838 C C . VAL A 1 103 ? -8.564 3.021 10.131 1.00 88.44 103 VAL A C 1
ATOM 840 O O . VAL A 1 103 ? -9.323 3.351 11.041 1.00 88.44 103 VAL A O 1
ATOM 843 N N . VAL A 1 104 ? -7.396 2.422 10.377 1.00 88.50 104 VAL A N 1
ATOM 844 C CA . VAL A 1 104 ? -6.912 2.134 11.739 1.00 88.50 104 VAL A CA 1
ATOM 845 C C . VAL A 1 104 ? -6.777 3.418 12.560 1.00 88.50 104 VAL A C 1
ATOM 847 O O . VAL A 1 104 ? -7.195 3.462 13.717 1.00 88.50 104 VAL A O 1
ATOM 850 N N . GLN A 1 105 ? -6.232 4.492 11.981 1.00 87.50 105 GLN A N 1
ATOM 851 C CA . GLN A 1 105 ? -6.151 5.788 12.660 1.00 87.50 105 GLN A CA 1
ATOM 852 C C . GLN A 1 105 ? -7.537 6.376 12.956 1.00 87.50 105 GLN A C 1
ATOM 854 O O . GLN A 1 105 ? -7.746 6.926 14.038 1.00 87.50 105 GLN A O 1
ATOM 859 N N . ALA A 1 106 ? -8.489 6.249 12.031 1.00 87.88 106 ALA A N 1
ATOM 860 C CA . ALA A 1 106 ? -9.861 6.703 12.230 1.00 87.88 106 ALA A CA 1
ATOM 861 C C . ALA A 1 106 ? -10.574 5.918 13.345 1.00 87.88 106 ALA A C 1
ATOM 863 O O . ALA A 1 106 ? -11.216 6.527 14.201 1.00 87.88 106 ALA A O 1
ATOM 864 N N . LEU A 1 107 ? -10.388 4.596 13.400 1.00 88.00 107 LEU A N 1
ATOM 865 C CA . LEU A 1 107 ? -10.892 3.749 14.484 1.00 88.00 107 LEU A CA 1
ATOM 866 C C . LEU A 1 107 ? -10.292 4.147 15.837 1.00 88.00 107 LEU A C 1
ATOM 868 O O . LEU A 1 107 ? -11.032 4.316 16.802 1.00 88.00 107 LEU A O 1
ATOM 872 N N . LYS A 1 108 ? -8.974 4.385 15.908 1.00 85.75 108 LYS A N 1
ATOM 873 C CA . LYS A 1 108 ? -8.316 4.866 17.137 1.00 85.75 108 LYS A CA 1
ATOM 874 C C . LYS A 1 108 ? -8.900 6.194 17.619 1.00 85.75 108 LYS A C 1
ATOM 876 O O . LYS A 1 108 ? -9.212 6.322 18.797 1.00 85.75 108 LYS A O 1
ATOM 881 N N . LYS A 1 109 ? -9.117 7.153 16.711 1.00 87.56 109 LYS A N 1
ATOM 882 C CA . LYS A 1 109 ? -9.785 8.424 17.041 1.00 87.56 109 LYS A CA 1
ATOM 883 C C . LYS A 1 109 ? -11.203 8.197 17.567 1.00 87.56 109 LYS A C 1
ATOM 885 O O . LYS A 1 109 ? -11.589 8.816 18.553 1.00 87.56 109 LYS A O 1
ATOM 890 N N . ARG A 1 110 ? -11.976 7.296 16.947 1.00 87.00 110 ARG A N 1
ATOM 891 C CA . ARG A 1 110 ? -13.334 6.977 17.414 1.00 87.00 110 ARG A CA 1
ATOM 892 C C . ARG A 1 110 ? -13.328 6.334 18.802 1.00 87.00 110 ARG A C 1
ATOM 894 O O . ARG A 1 110 ? -14.181 6.687 19.609 1.00 87.00 110 ARG A O 1
ATOM 901 N N . ALA A 1 111 ? -12.367 5.459 19.097 1.00 85.62 111 ALA A N 1
ATOM 902 C CA . ALA A 1 111 ? -12.205 4.871 20.426 1.00 85.62 111 ALA A CA 1
ATOM 903 C C . ALA A 1 111 ? -11.949 5.941 21.501 1.00 85.62 111 ALA A C 1
ATOM 905 O O . ALA A 1 111 ? -12.557 5.887 22.568 1.00 85.62 111 ALA A O 1
ATOM 906 N N . THR A 1 112 ? -11.106 6.941 21.208 1.00 85.00 112 THR A N 1
ATOM 907 C CA . THR A 1 112 ? -10.866 8.079 22.111 1.00 85.00 112 THR A CA 1
ATOM 908 C C . THR A 1 112 ? -12.151 8.854 22.391 1.00 85.00 112 THR A C 1
ATOM 910 O O . THR A 1 112 ? -12.495 9.039 23.553 1.00 85.00 112 THR A O 1
ATOM 913 N N . ILE A 1 113 ? -12.904 9.219 21.346 1.00 86.81 113 ILE A N 1
ATOM 914 C CA . ILE A 1 113 ? -14.170 9.956 21.487 1.00 86.81 113 ILE A CA 1
ATOM 915 C C . ILE A 1 113 ? -15.173 9.168 22.340 1.00 86.81 113 ILE A C 1
ATOM 917 O O . ILE A 1 113 ? -15.756 9.716 23.264 1.00 86.81 113 ILE A O 1
ATOM 921 N N . LEU A 1 114 ? -15.347 7.869 22.075 1.00 84.38 114 LEU A N 1
ATOM 922 C CA . LEU A 1 114 ? -16.255 7.019 22.856 1.00 84.38 114 LEU A CA 1
ATOM 923 C C . LEU A 1 114 ? -15.835 6.932 24.334 1.00 84.38 114 LEU A C 1
ATOM 925 O O . LEU A 1 114 ? -16.685 6.910 25.223 1.00 84.38 114 LEU A O 1
ATOM 929 N N . SER A 1 115 ? -14.527 6.911 24.613 1.00 84.56 115 SER A N 1
ATOM 930 C CA . SER A 1 115 ? -14.015 6.952 25.987 1.00 84.56 115 SER A CA 1
ATOM 931 C C . SER A 1 115 ? -14.267 8.298 26.672 1.00 84.56 115 SER A C 1
ATOM 933 O O . SER A 1 115 ? -14.447 8.315 27.888 1.00 84.56 115 SER A O 1
ATOM 935 N N . GLU A 1 116 ? -14.235 9.410 25.940 1.00 85.25 116 GLU A N 1
ATOM 936 C CA . GLU A 1 116 ? -14.539 10.750 26.461 1.00 85.25 116 GLU A CA 1
ATOM 937 C C . GLU A 1 116 ? -16.043 10.916 26.712 1.00 85.25 116 GLU A C 1
ATOM 939 O O . GLU A 1 116 ? -16.432 11.331 27.801 1.00 85.25 116 GLU A O 1
ATOM 944 N N . GLU A 1 117 ? -16.888 10.496 25.763 1.00 82.50 117 GLU A N 1
ATOM 945 C CA . GLU A 1 117 ? -18.353 10.465 25.891 1.00 82.50 117 GLU A CA 1
ATOM 946 C C . GLU A 1 117 ? -18.789 9.645 27.119 1.00 82.50 117 GLU A C 1
ATOM 948 O O . GLU A 1 117 ? -19.654 10.070 27.883 1.00 82.50 117 GLU A O 1
ATOM 953 N N . SER A 1 118 ? -18.145 8.498 27.366 1.00 79.12 118 SER A N 1
ATOM 954 C CA . SER A 1 118 ? -18.413 7.672 28.549 1.00 79.12 118 SER A CA 1
ATOM 955 C C . SER A 1 118 ? -17.996 8.331 29.867 1.00 79.12 118 SER A C 1
ATOM 957 O O . SER A 1 118 ? -18.560 7.990 30.902 1.00 79.12 118 SER A O 1
ATOM 959 N N . ARG A 1 119 ? -16.995 9.221 29.860 1.00 75.31 119 ARG A N 1
ATOM 960 C CA . ARG A 1 119 ? -16.497 9.909 31.063 1.00 75.31 119 ARG A CA 1
ATOM 961 C C . ARG A 1 119 ? -17.240 11.210 31.356 1.00 75.31 119 ARG A C 1
ATOM 963 O O . ARG A 1 119 ? -17.309 11.588 32.514 1.00 75.31 119 ARG A O 1
ATOM 970 N N . GLY A 1 120 ? -17.769 11.883 30.333 1.00 63.34 120 GLY A N 1
ATOM 971 C CA . GLY A 1 120 ? -18.559 13.113 30.474 1.00 63.34 120 GLY A CA 1
ATOM 972 C C . GLY A 1 120 ? -20.039 12.890 30.813 1.00 63.34 120 GLY A C 1
ATOM 973 O O . GLY A 1 120 ? -20.727 13.847 31.145 1.00 63.34 120 GLY A O 1
ATOM 974 N N . ASN A 1 121 ? -20.524 11.646 30.731 1.00 55.81 121 ASN A N 1
ATOM 975 C CA . ASN A 1 121 ? -21.870 11.230 31.155 1.00 55.81 121 ASN A CA 1
ATOM 976 C C . ASN A 1 121 ? -21.923 10.705 32.612 1.00 55.81 121 ASN A C 1
ATOM 978 O O . ASN A 1 121 ? -22.920 10.096 33.008 1.00 55.81 121 ASN A O 1
ATOM 982 N N . HIS A 1 122 ? -20.864 10.925 33.395 1.00 44.44 122 HIS A N 1
ATOM 983 C CA . HIS A 1 122 ? -20.798 10.707 34.844 1.00 44.44 122 HIS A CA 1
ATOM 984 C C . HIS A 1 122 ? -20.592 12.039 35.559 1.00 44.44 122 HIS A C 1
ATOM 986 O O . HIS A 1 122 ? -21.159 12.180 36.664 1.00 44.44 122 HIS A O 1
#

Organism: NCBI:txid412755

Foldseek 3Di:
DDDDDPVVPVVVVLVVLLVVCVVCVQPDDLVRLVVSLVVLVVVLVVLVVVLVVLVVVLVVQLVVLCVVVVVDDSVVSVVVSCVDPSVVSNVVSVVSSVSSVVSSVSSVVSNVVVVVVVVVVD

pLDDT: mean 84.01, std 15.75, range [35.0, 97.81]

Sequence (122 aa):
MMQDKDRHKKGDDIDNILAFVQSKMRVLSPEQVSRYAADLAIHMATMSEEMANAGNEYYLKWEALRLVYADKTDGFVEKKSKATKQYYDKKRIEARFEAVKQVVQALKKRATILSEESRGNH

Radius of gyration: 20.16 Å; chains: 1; bounding box: 46×42×58 Å

Secondary structure (DSSP, 8-state):
---SSSTTHHHHHHHHHHHHHHHHGGG--HHHHHHHHHHHHHHHHHHHHHHHHHHHHHHHHHHHHHHHTTTS-HHHHHHHHTTSHHHHHHHHHHHHHHHHHHHHHHHHHHHHHHHHHHHHT-